Protein AF-A0A9D1RJM5-F1 (afdb_monomer_lite)

pLDDT: mean 88.13, std 9.38, range [61.22, 98.19]

Foldseek 3Di:
DVVVVVVVVVVVVVVVDDPPDADFPPDPRHPDDDLPHPLDPAFWDDKDKDWDAAPPDPPHTQDQADRCLRTTRHDPDLRSDGHRHDVMDMDTDDPDDFDDDPDDRDDDDDSDPDRPDDDDDWDWDDPPVPDTDTDDDDDDD

Sequence (141 aa):
MKKMFLLLSTLLLSVVSYAQFDSGVDTPGCQAVSMHDERIKTWALGVQVERGFVSGSNQVYASYGKPSNAQGMPDSTTTKAVSLGEGGTALITFDRPIVDGYGADFAVFENAFAPEFLELAFVEVSSDGVNFFRFPAISYI

Structure (mmCIF, N/CA/C/O backbone):
data_AF-A0A9D1RJM5-F1
#
_entry.id   AF-A0A9D1RJM5-F1
#
loop_
_atom_site.group_PDB
_atom_site.id
_atom_site.type_symbol
_atom_site.label_atom_id
_atom_site.label_alt_id
_atom_site.label_comp_id
_atom_site.label_asym_id
_atom_site.label_entity_id
_atom_site.label_seq_id
_atom_site.pdbx_PDB_ins_code
_atom_site.Cartn_x
_atom_site.Cartn_y
_atom_site.Cartn_z
_atom_site.occupancy
_atom_site.B_iso_or_equiv
_atom_site.auth_seq_id
_atom_site.auth_comp_id
_atom_site.auth_asym_id
_atom_site.auth_atom_id
_atom_site.pdbx_PDB_model_num
ATOM 1 N N . MET A 1 1 ? 46.918 -15.800 26.566 1.00 62.81 1 MET A N 1
ATOM 2 C CA . MET A 1 1 ? 45.594 -16.051 27.185 1.00 62.81 1 MET A CA 1
ATOM 3 C C . MET A 1 1 ? 44.601 -14.910 26.949 1.00 62.81 1 MET A C 1
ATOM 5 O O . MET A 1 1 ? 43.596 -15.165 26.307 1.00 62.81 1 MET A O 1
ATOM 9 N N . LYS A 1 2 ? 44.884 -13.652 27.336 1.00 61.59 2 LYS A N 1
ATOM 10 C CA . LYS A 1 2 ? 43.958 -12.509 27.123 1.00 61.59 2 LYS A CA 1
ATOM 11 C C . LYS A 1 2 ? 43.526 -12.292 25.657 1.00 61.59 2 LYS A C 1
ATOM 13 O O . LYS A 1 2 ? 42.345 -12.125 25.392 1.00 61.59 2 LYS A O 1
ATOM 18 N N . LYS A 1 3 ? 44.461 -12.387 24.700 1.00 64.75 3 LYS A N 1
ATOM 19 C CA . LYS A 1 3 ? 44.166 -12.273 23.254 1.00 64.75 3 LYS A CA 1
ATOM 20 C C . LYS A 1 3 ? 43.268 -13.400 22.718 1.00 64.75 3 LYS A C 1
ATOM 22 O O . LYS A 1 3 ? 42.471 -13.165 21.826 1.00 64.75 3 LYS A O 1
ATOM 27 N N . MET A 1 4 ? 43.378 -14.600 23.290 1.00 70.50 4 MET A N 1
ATOM 28 C CA . MET A 1 4 ? 42.580 -15.769 22.896 1.00 70.50 4 MET A CA 1
ATOM 29 C C . MET A 1 4 ? 41.143 -15.664 23.419 1.00 70.50 4 MET A C 1
ATOM 31 O O . MET A 1 4 ? 40.208 -16.020 22.716 1.00 70.50 4 MET A O 1
ATOM 35 N N . PHE A 1 5 ? 40.966 -15.094 24.615 1.00 75.44 5 PHE A N 1
ATOM 36 C CA . PHE A 1 5 ? 39.647 -14.804 25.180 1.00 75.44 5 PHE A CA 1
ATOM 37 C C . PHE A 1 5 ? 38.909 -13.715 24.383 1.00 75.44 5 PHE A C 1
ATOM 39 O O . PHE A 1 5 ? 37.719 -13.845 24.129 1.00 75.44 5 PHE A O 1
ATOM 46 N N . LEU A 1 6 ? 39.636 -12.687 23.924 1.00 74.50 6 LEU A N 1
ATOM 47 C CA . LEU A 1 6 ? 39.092 -11.611 23.085 1.00 74.50 6 LEU A CA 1
ATOM 48 C C . LEU A 1 6 ? 38.672 -12.104 21.685 1.00 74.50 6 LEU A C 1
ATOM 50 O O . LEU A 1 6 ? 37.664 -11.670 21.131 1.00 74.50 6 LEU A O 1
ATOM 54 N N . LEU A 1 7 ? 39.443 -13.031 21.107 1.00 78.06 7 LEU A N 1
ATOM 55 C CA . LEU A 1 7 ? 39.119 -13.644 19.816 1.00 78.06 7 LEU A CA 1
ATOM 56 C C . LEU A 1 7 ? 37.878 -14.547 19.923 1.00 78.06 7 LEU A C 1
ATOM 58 O O . LEU A 1 7 ? 37.015 -14.537 19.054 1.00 78.06 7 LEU A O 1
ATOM 62 N N . LEU A 1 8 ? 37.763 -15.298 21.021 1.00 78.25 8 LEU A N 1
ATOM 63 C CA . LEU A 1 8 ? 36.612 -16.163 21.262 1.00 78.25 8 LEU A CA 1
ATOM 64 C C . LEU A 1 8 ? 35.339 -15.354 21.557 1.00 78.25 8 LEU A C 1
ATOM 66 O O . LEU A 1 8 ? 34.269 -15.707 21.070 1.00 78.25 8 LEU A O 1
ATOM 70 N N . SER A 1 9 ? 35.442 -14.241 22.294 1.00 75.62 9 SER A N 1
ATOM 71 C CA . SER A 1 9 ? 34.290 -13.373 22.568 1.00 75.62 9 SER A CA 1
ATOM 72 C C . SER A 1 9 ? 33.768 -12.680 21.308 1.00 75.62 9 SER A C 1
ATOM 74 O O . SER A 1 9 ? 32.560 -12.577 21.130 1.00 75.62 9 SER A O 1
ATOM 76 N N . THR A 1 10 ? 34.659 -12.235 20.417 1.00 74.94 10 THR A N 1
ATOM 77 C CA . THR A 1 10 ? 34.271 -11.607 19.139 1.00 74.94 10 THR A CA 1
ATOM 78 C C . THR A 1 10 ? 33.625 -12.606 18.179 1.00 74.94 10 THR A C 1
ATOM 80 O O . THR A 1 10 ? 32.625 -12.273 17.547 1.00 74.94 10 THR A O 1
ATOM 83 N N . LEU A 1 11 ? 34.116 -13.850 18.137 1.00 77.50 11 LEU A N 1
ATOM 84 C CA . LEU A 1 11 ? 33.496 -14.916 17.350 1.00 77.50 11 LEU A CA 1
ATOM 85 C C . LEU A 1 11 ? 32.088 -15.252 17.865 1.00 77.50 11 LEU A C 1
ATOM 87 O O . LEU A 1 11 ? 31.158 -15.329 17.071 1.00 77.50 11 LEU A O 1
ATOM 91 N N . LEU A 1 12 ? 31.905 -15.373 19.184 1.00 79.00 12 LEU A N 1
ATOM 92 C CA . LEU A 1 12 ? 30.599 -15.660 19.790 1.00 79.00 12 LEU A CA 1
ATOM 93 C C . LEU A 1 12 ? 29.583 -14.525 19.580 1.00 79.00 12 LEU A C 1
ATOM 95 O O . LEU A 1 12 ? 28.419 -14.809 19.329 1.00 79.00 12 LEU A O 1
ATOM 99 N N . LEU A 1 13 ? 30.014 -13.258 19.612 1.00 69.00 13 LEU A N 1
ATOM 100 C CA . LEU A 1 13 ? 29.153 -12.096 19.335 1.00 69.00 13 LEU A CA 1
ATOM 101 C C . LEU A 1 13 ? 28.618 -12.078 17.893 1.00 69.00 13 LEU A C 1
ATOM 103 O O . LEU A 1 13 ? 27.467 -11.700 17.673 1.00 69.00 13 LEU A O 1
ATOM 107 N N . SER A 1 14 ? 29.409 -12.540 16.918 1.00 64.88 14 SER A N 1
ATOM 108 C CA . SER A 1 14 ? 28.959 -12.617 15.520 1.00 64.88 14 SER A CA 1
ATOM 109 C C . SER A 1 14 ? 27.812 -13.615 15.306 1.00 64.88 14 SER A C 1
ATOM 111 O O . SER A 1 14 ? 26.981 -13.404 14.430 1.00 64.88 14 SER A O 1
ATOM 113 N N . VAL A 1 15 ? 27.698 -14.649 16.152 1.00 66.00 15 VAL A N 1
ATOM 114 C CA . VAL A 1 15 ? 26.628 -15.664 16.064 1.00 66.00 15 VAL A CA 1
ATOM 115 C C . VAL A 1 15 ? 25.293 -15.158 16.635 1.00 66.00 15 VAL A C 1
ATOM 117 O O . VAL A 1 15 ? 24.251 -15.743 16.368 1.00 66.00 15 VAL A O 1
ATOM 120 N N . VAL A 1 16 ? 25.304 -14.068 17.411 1.00 67.81 16 VAL A N 1
ATOM 121 C CA . VAL A 1 16 ? 24.095 -13.469 18.022 1.00 67.81 16 VAL A CA 1
ATOM 122 C C . VAL A 1 16 ? 23.639 -12.212 17.265 1.00 67.81 16 VAL A C 1
ATOM 124 O O . VAL A 1 16 ? 22.702 -11.533 17.673 1.00 67.81 16 VAL A O 1
ATOM 127 N N . SER A 1 17 ? 24.300 -11.881 16.155 1.00 61.22 17 SER A N 1
ATOM 128 C CA . SER A 1 17 ? 23.945 -10.728 15.329 1.00 61.22 17 SER A CA 1
ATOM 129 C C . SER A 1 17 ? 22.799 -11.110 14.388 1.00 61.22 17 SER A C 1
ATOM 131 O O . SER A 1 17 ? 23.007 -11.863 13.441 1.00 61.22 17 SER A O 1
ATOM 133 N N . TYR A 1 18 ? 21.594 -10.598 14.643 1.00 64.75 18 TYR A N 1
ATOM 134 C CA . TYR A 1 18 ? 20.447 -10.742 13.744 1.00 64.75 18 TYR A CA 1
ATOM 135 C C . TYR A 1 18 ? 20.287 -9.462 12.923 1.00 64.75 18 TYR A C 1
ATOM 137 O O . TYR A 1 18 ? 20.164 -8.374 13.486 1.00 64.75 18 TYR A O 1
ATOM 145 N N . ALA A 1 19 ? 20.275 -9.585 11.595 1.00 66.06 19 ALA A N 1
ATOM 146 C CA . ALA A 1 19 ? 19.772 -8.515 10.743 1.00 66.06 19 ALA A CA 1
ATOM 147 C C . ALA A 1 19 ? 18.253 -8.436 10.955 1.00 66.06 19 ALA A C 1
ATOM 149 O O . ALA A 1 19 ? 17.519 -9.337 10.563 1.00 66.06 19 ALA A O 1
ATOM 150 N N . GLN A 1 20 ? 17.806 -7.402 11.668 1.00 74.62 20 GLN A N 1
ATOM 151 C CA . GLN A 1 20 ? 16.396 -7.198 12.032 1.00 74.62 20 GLN A CA 1
ATOM 152 C C . GLN A 1 20 ? 15.542 -6.651 10.877 1.00 74.62 20 GLN A C 1
ATOM 154 O O . GLN A 1 20 ? 14.319 -6.715 10.947 1.00 74.62 20 GLN A O 1
ATOM 159 N N . PHE A 1 21 ? 16.187 -6.133 9.830 1.00 83.62 21 PHE A N 1
ATOM 160 C CA . PHE A 1 21 ? 15.555 -5.625 8.617 1.00 83.62 21 PHE A CA 1
ATOM 161 C C . PHE A 1 21 ? 16.315 -6.130 7.396 1.00 83.62 21 PHE A C 1
ATOM 163 O O . PHE A 1 21 ? 17.526 -6.370 7.468 1.00 83.62 21 PHE A O 1
ATOM 170 N N . ASP A 1 22 ? 15.592 -6.275 6.292 1.00 84.12 22 ASP A N 1
ATOM 171 C CA . ASP A 1 22 ? 16.178 -6.653 5.016 1.00 84.12 22 ASP A CA 1
ATOM 172 C C . ASP A 1 22 ? 17.105 -5.555 4.495 1.00 84.12 22 ASP A C 1
ATOM 174 O O . ASP A 1 22 ? 16.991 -4.375 4.839 1.00 84.12 22 ASP A O 1
ATOM 178 N N . SER A 1 23 ? 18.052 -5.955 3.656 1.00 83.31 23 SER A N 1
ATOM 179 C CA . SER A 1 23 ? 18.945 -5.010 3.010 1.00 83.31 23 SER A CA 1
ATOM 180 C C . SER A 1 23 ? 18.235 -4.287 1.857 1.00 83.31 23 SER A C 1
ATOM 182 O O . SER A 1 23 ? 17.244 -4.774 1.303 1.00 83.31 23 SER A O 1
ATOM 184 N N . GLY A 1 24 ? 18.747 -3.110 1.486 1.00 83.31 24 GLY A N 1
ATOM 185 C CA . GLY A 1 24 ? 18.183 -2.308 0.398 1.00 83.31 24 GLY A CA 1
ATOM 186 C C . GLY A 1 24 ? 18.148 -3.054 -0.939 1.00 83.31 24 GLY A C 1
ATOM 187 O O . GLY A 1 24 ? 18.854 -4.049 -1.135 1.00 83.31 24 GLY A O 1
ATOM 188 N N . VAL A 1 25 ? 17.335 -2.558 -1.871 1.00 85.94 25 VAL A N 1
ATOM 189 C CA . VAL A 1 25 ? 17.243 -3.107 -3.233 1.00 85.94 25 VAL A CA 1
ATOM 190 C C . VAL A 1 25 ? 18.644 -3.261 -3.845 1.00 85.94 25 VAL A C 1
ATOM 192 O O . VAL A 1 25 ? 19.530 -2.443 -3.605 1.00 85.94 25 VAL A O 1
ATOM 195 N N . ASP A 1 26 ? 18.852 -4.351 -4.587 1.00 85.31 26 ASP A N 1
ATOM 196 C CA . ASP A 1 26 ? 20.118 -4.722 -5.241 1.00 85.31 26 ASP A CA 1
ATOM 197 C C . ASP A 1 26 ? 21.297 -5.056 -4.303 1.00 85.31 26 ASP A C 1
ATOM 199 O O . ASP A 1 26 ? 22.454 -5.094 -4.732 1.00 85.31 26 ASP A O 1
ATOM 203 N N . THR A 1 27 ? 21.032 -5.371 -3.031 1.00 87.69 27 THR A N 1
ATOM 204 C CA . THR A 1 27 ? 22.068 -5.809 -2.075 1.00 87.69 27 THR A CA 1
ATOM 205 C C . THR A 1 27 ? 21.826 -7.232 -1.537 1.00 87.69 27 THR A C 1
ATOM 207 O O . THR A 1 27 ? 20.685 -7.703 -1.518 1.00 87.69 27 THR A O 1
ATOM 210 N N . PRO A 1 28 ? 22.874 -7.967 -1.101 1.00 87.25 28 PRO A N 1
ATOM 211 C CA . PRO A 1 28 ? 22.710 -9.315 -0.552 1.00 87.25 28 PRO A CA 1
ATOM 212 C C . PRO A 1 28 ? 21.832 -9.338 0.705 1.00 87.25 28 PRO A C 1
ATOM 214 O O . PRO A 1 28 ? 22.150 -8.667 1.682 1.00 87.25 28 PRO A O 1
ATOM 217 N N . GLY A 1 29 ? 20.788 -10.172 0.699 1.00 83.94 29 GLY A N 1
ATOM 218 C CA . GLY A 1 29 ? 19.814 -10.262 1.796 1.00 83.94 29 GLY A CA 1
ATOM 219 C C . GLY A 1 29 ? 18.536 -9.445 1.580 1.00 83.94 29 GLY A C 1
ATOM 220 O O . GLY A 1 29 ? 17.691 -9.411 2.468 1.00 83.94 29 GLY A O 1
ATOM 221 N N . CYS A 1 30 ? 18.373 -8.814 0.414 1.00 87.88 30 CYS A N 1
ATOM 222 C CA . CYS A 1 30 ? 17.171 -8.064 0.076 1.00 87.88 30 CYS A CA 1
ATOM 223 C C . CYS A 1 30 ? 15.987 -9.010 -0.178 1.00 87.88 30 CYS A C 1
ATOM 225 O O . CYS A 1 30 ? 16.099 -9.943 -0.978 1.00 87.88 30 CYS A O 1
ATOM 227 N N . GLN A 1 31 ? 14.844 -8.742 0.459 1.00 88.44 31 GLN A N 1
ATOM 228 C CA . GLN A 1 31 ? 13.579 -9.448 0.206 1.00 88.44 31 GLN A CA 1
ATOM 229 C C . GLN A 1 31 ? 12.553 -8.594 -0.555 1.00 88.44 31 GLN A C 1
ATOM 231 O O . GLN A 1 31 ? 11.383 -8.969 -0.640 1.00 88.44 31 GLN A O 1
ATOM 236 N N . ALA A 1 32 ? 12.966 -7.454 -1.121 1.00 88.81 32 ALA A N 1
ATOM 237 C CA . ALA A 1 32 ? 12.075 -6.606 -1.903 1.00 88.81 32 ALA A CA 1
ATOM 238 C C . ALA A 1 32 ? 11.440 -7.397 -3.059 1.00 88.81 32 ALA A C 1
ATOM 240 O O . ALA A 1 32 ? 12.104 -8.151 -3.776 1.00 88.81 32 ALA A O 1
ATOM 241 N N . VAL A 1 33 ? 10.134 -7.214 -3.242 1.00 90.25 33 VAL A N 1
ATOM 242 C CA . VAL A 1 33 ? 9.366 -7.867 -4.302 1.00 90.25 33 VAL A CA 1
ATOM 243 C C . VAL A 1 33 ? 9.254 -6.900 -5.473 1.00 90.25 33 VAL A C 1
ATOM 245 O O . VAL A 1 33 ? 8.756 -5.788 -5.320 1.00 90.25 33 VAL A O 1
ATOM 248 N N . SER A 1 34 ? 9.711 -7.311 -6.656 1.00 91.06 34 SER A N 1
ATOM 249 C CA . SER A 1 34 ? 9.530 -6.514 -7.873 1.00 91.06 34 SER A CA 1
ATOM 250 C C . SER A 1 34 ? 8.050 -6.440 -8.251 1.00 91.06 34 SER A C 1
ATOM 252 O O . SER A 1 34 ? 7.336 -7.435 -8.161 1.00 91.06 34 SER A O 1
ATOM 254 N N . MET A 1 35 ? 7.585 -5.308 -8.787 1.00 90.75 35 MET A N 1
ATOM 255 C CA . MET A 1 35 ? 6.233 -5.226 -9.365 1.00 90.75 35 MET A CA 1
ATOM 256 C C . MET A 1 35 ? 6.026 -6.172 -10.565 1.00 90.75 35 MET A C 1
ATOM 258 O O . MET A 1 35 ? 4.893 -6.429 -10.957 1.00 90.75 35 MET A O 1
ATOM 262 N N . HIS A 1 36 ? 7.111 -6.690 -11.153 1.00 92.25 36 HIS A N 1
ATOM 263 C CA . HIS A 1 36 ? 7.088 -7.702 -12.214 1.00 92.25 36 HIS A CA 1
ATOM 264 C C . HIS A 1 36 ? 7.295 -9.135 -11.697 1.00 92.25 36 HIS A C 1
ATOM 266 O O . HIS A 1 36 ? 7.451 -10.052 -12.502 1.00 92.25 36 HIS A O 1
ATOM 272 N N . ASP A 1 37 ? 7.341 -9.339 -10.380 1.00 93.25 37 ASP A N 1
ATOM 273 C CA . ASP A 1 37 ? 7.557 -10.656 -9.793 1.00 93.25 37 ASP A CA 1
ATOM 274 C C . ASP A 1 37 ? 6.400 -11.605 -10.137 1.00 93.25 37 ASP A C 1
ATOM 276 O O . ASP A 1 37 ? 5.225 -11.295 -9.933 1.00 93.25 37 ASP A O 1
ATOM 280 N N . GLU A 1 38 ? 6.730 -12.791 -10.648 1.00 94.44 38 GLU A N 1
ATOM 281 C CA . GLU A 1 38 ? 5.746 -13.782 -11.088 1.00 94.44 38 GLU A CA 1
ATOM 282 C C . GLU A 1 38 ? 4.865 -14.324 -9.955 1.00 94.44 38 GLU A C 1
ATOM 284 O O . GLU A 1 38 ? 3.814 -14.921 -10.218 1.00 94.44 38 GLU A O 1
ATOM 289 N N . ARG A 1 39 ? 5.270 -14.140 -8.692 1.00 92.06 39 ARG A N 1
ATOM 290 C CA . ARG A 1 39 ? 4.460 -14.484 -7.519 1.00 92.06 39 ARG A CA 1
ATOM 291 C C . ARG A 1 39 ? 3.207 -13.618 -7.430 1.00 92.06 39 ARG A C 1
ATOM 293 O O . ARG A 1 39 ? 2.196 -14.098 -6.923 1.00 92.06 39 ARG A O 1
ATOM 300 N N . ILE A 1 40 ? 3.225 -12.400 -7.973 1.00 93.12 40 ILE A N 1
ATOM 301 C CA . ILE A 1 40 ? 2.062 -11.510 -7.990 1.00 93.12 40 ILE A CA 1
ATOM 302 C C . ILE A 1 40 ? 1.034 -12.046 -8.994 1.00 93.12 40 ILE A C 1
ATOM 304 O O . ILE A 1 40 ? 1.243 -12.028 -10.206 1.00 93.12 40 ILE A O 1
ATOM 308 N N . LYS A 1 41 ? -0.097 -12.554 -8.487 1.00 92.31 41 LYS A N 1
ATOM 309 C CA . LYS A 1 41 ? -1.152 -13.173 -9.317 1.00 92.31 41 LYS A CA 1
ATOM 310 C C . LYS A 1 41 ? -2.305 -12.238 -9.665 1.00 92.31 41 LYS A C 1
ATOM 312 O O . LYS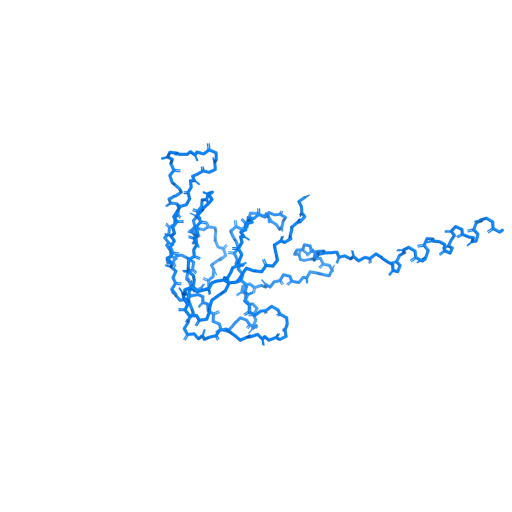 A 1 41 ? -3.013 -12.481 -10.640 1.00 92.31 41 LYS A O 1
ATOM 317 N N . THR A 1 42 ? -2.534 -11.213 -8.854 1.00 93.88 42 THR A N 1
ATOM 318 C CA . THR A 1 42 ? -3.599 -10.225 -9.038 1.00 93.88 42 THR A CA 1
ATOM 319 C C . THR A 1 42 ? -3.193 -8.912 -8.377 1.00 93.88 42 THR A C 1
ATOM 321 O O . THR A 1 42 ? -2.234 -8.871 -7.608 1.00 93.88 42 THR A O 1
ATOM 324 N N . TRP A 1 43 ? -3.928 -7.849 -8.679 1.00 94.75 43 TRP A N 1
ATOM 325 C CA . TRP A 1 43 ? -3.721 -6.510 -8.139 1.00 94.75 43 TRP A CA 1
ATOM 326 C C . TRP A 1 43 ? -4.992 -6.017 -7.451 1.00 94.75 43 TRP A C 1
ATOM 328 O O . TRP A 1 43 ? -6.072 -6.572 -7.662 1.00 94.75 43 TRP A O 1
ATOM 338 N N . ALA A 1 44 ? -4.870 -4.958 -6.648 1.00 94.75 44 ALA A N 1
ATOM 339 C CA . ALA A 1 44 ? -6.015 -4.312 -6.018 1.00 94.75 44 ALA A CA 1
ATOM 340 C C . ALA A 1 44 ? -7.096 -3.969 -7.056 1.00 94.75 44 ALA A C 1
ATOM 342 O O . ALA A 1 44 ? -6.807 -3.376 -8.104 1.00 94.75 44 ALA A O 1
ATOM 343 N N . LEU A 1 45 ? -8.341 -4.338 -6.743 1.00 94.50 45 LEU A N 1
ATOM 344 C CA . LEU A 1 45 ? -9.496 -4.100 -7.601 1.00 94.50 45 LEU A CA 1
ATOM 345 C C . LEU A 1 45 ? -10.259 -2.858 -7.150 1.00 94.50 45 LEU A C 1
ATOM 347 O O . LEU A 1 45 ? -10.443 -1.935 -7.935 1.00 94.50 45 LEU A O 1
ATOM 351 N N . GLY A 1 46 ? -10.730 -2.821 -5.905 1.00 95.56 46 GLY A N 1
ATOM 352 C CA . GLY A 1 46 ? -11.464 -1.678 -5.365 1.00 95.56 46 GLY A CA 1
ATOM 353 C C . GLY A 1 46 ? -10.587 -0.878 -4.415 1.00 95.56 46 GLY A C 1
ATOM 354 O O . GLY A 1 46 ? -9.951 -1.455 -3.537 1.00 95.56 46 GLY A O 1
ATOM 355 N N . VAL A 1 47 ? -10.575 0.443 -4.587 1.00 97.12 47 VAL A N 1
ATOM 356 C CA . VAL A 1 47 ? -9.822 1.373 -3.741 1.00 97.12 47 VAL A CA 1
ATOM 357 C C . VAL A 1 47 ? -10.750 2.506 -3.332 1.00 97.12 47 VAL A C 1
ATOM 359 O O . VAL A 1 47 ? -11.299 3.204 -4.188 1.00 97.12 47 VAL A O 1
ATOM 362 N N . GLN A 1 48 ? -10.908 2.700 -2.029 1.00 97.81 48 GLN A N 1
ATOM 363 C CA . GLN A 1 48 ? -11.547 3.880 -1.450 1.00 97.81 48 GLN A CA 1
ATOM 364 C C . GLN A 1 48 ? -10.510 4.610 -0.608 1.00 97.81 48 GLN A C 1
ATOM 366 O O . GLN A 1 48 ? -9.707 3.965 0.055 1.00 97.81 48 GLN A O 1
ATOM 371 N N . VAL A 1 49 ? -10.502 5.939 -0.661 1.00 98.19 49 VAL A N 1
ATOM 372 C CA . VAL A 1 49 ? -9.515 6.761 0.048 1.00 98.19 49 VAL A CA 1
ATOM 373 C C . VAL A 1 49 ? -10.246 7.789 0.886 1.00 98.19 49 VAL A C 1
ATOM 375 O O . VAL A 1 49 ? -11.041 8.563 0.350 1.00 98.19 49 VAL A O 1
ATOM 378 N N . GLU A 1 50 ? -9.908 7.841 2.168 1.00 97.94 50 GLU A N 1
ATOM 379 C CA . GLU A 1 50 ? -10.209 8.974 3.032 1.00 97.94 50 GLU A CA 1
ATOM 380 C C . GLU A 1 50 ? -8.929 9.793 3.176 1.00 97.94 50 GLU A C 1
ATOM 382 O O . GLU A 1 50 ? -7.909 9.322 3.679 1.00 97.94 50 GLU A O 1
ATOM 387 N N . ARG A 1 51 ? -8.947 11.017 2.646 1.00 97.81 51 ARG A N 1
ATOM 388 C CA . ARG A 1 51 ? -7.758 11.872 2.625 1.00 97.81 51 ARG A CA 1
ATOM 389 C C . ARG A 1 51 ? -7.447 12.378 4.027 1.00 97.81 51 ARG A C 1
ATOM 391 O O . ARG A 1 51 ? -8.319 12.911 4.706 1.00 97.81 51 ARG A O 1
ATOM 398 N N . GLY A 1 52 ? -6.177 12.302 4.382 1.00 97.69 52 GLY A N 1
ATOM 399 C CA . GLY A 1 52 ? -5.567 13.055 5.460 1.00 97.69 52 GLY A CA 1
ATOM 400 C C . GLY A 1 52 ? -5.124 14.443 5.007 1.00 97.69 52 GLY A C 1
ATOM 401 O O . GLY A 1 52 ? -5.353 14.870 3.866 1.00 97.69 52 GLY A O 1
ATOM 402 N N . PHE A 1 53 ? -4.463 15.161 5.906 1.00 97.81 53 PHE A N 1
ATOM 403 C CA . PHE A 1 53 ? -3.963 16.501 5.622 1.00 97.81 53 PHE A CA 1
ATOM 404 C C . PHE A 1 53 ? -2.661 16.473 4.819 1.00 97.81 53 PHE A C 1
ATOM 406 O O . PHE A 1 53 ? -1.940 15.482 4.769 1.00 97.81 53 PHE A O 1
ATOM 413 N N . VAL A 1 54 ? -2.330 17.580 4.165 1.00 96.00 54 VAL A N 1
ATOM 41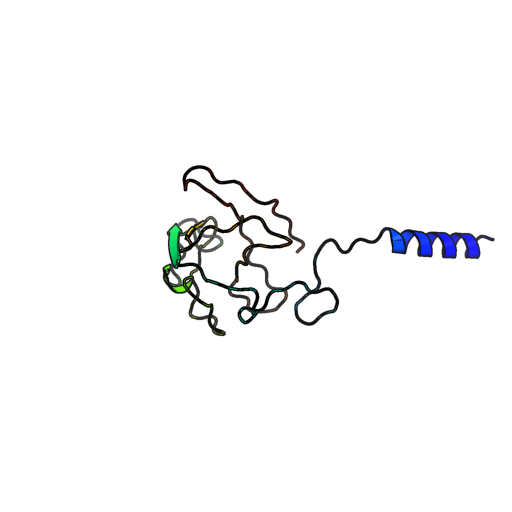4 C CA . VAL A 1 54 ? -0.955 17.812 3.717 1.00 96.00 54 VAL A CA 1
ATOM 415 C C . VAL A 1 54 ? -0.061 17.869 4.956 1.00 96.00 54 VAL A C 1
ATOM 417 O O . VAL A 1 54 ? -0.449 18.486 5.945 1.00 96.00 54 VAL A O 1
ATOM 420 N N . SER A 1 55 ? 1.124 17.255 4.890 1.00 88.19 55 SER A N 1
ATOM 421 C CA . SER A 1 55 ? 2.084 17.208 6.003 1.00 88.19 55 SER A CA 1
ATOM 422 C C . SER A 1 55 ? 2.251 18.576 6.671 1.00 88.19 55 SER A C 1
ATOM 424 O O . SER A 1 55 ? 2.580 19.562 6.006 1.00 88.19 55 SER A O 1
ATOM 426 N N . GLY A 1 56 ? 2.038 18.635 7.987 1.00 88.94 56 GLY A N 1
ATOM 427 C CA . GLY A 1 56 ? 2.158 19.873 8.770 1.00 88.94 56 GLY A CA 1
ATOM 428 C C . GLY A 1 56 ? 1.022 20.890 8.583 1.00 88.94 56 GLY A C 1
ATOM 429 O O . GLY A 1 56 ? 1.101 22.001 9.109 1.00 88.94 56 GLY A O 1
ATOM 430 N N . SER A 1 57 ? -0.040 20.536 7.857 1.00 91.38 57 SER A N 1
ATOM 431 C CA . SER A 1 57 ? -1.286 21.298 7.772 1.00 91.38 57 SER A CA 1
ATOM 432 C C . SER A 1 57 ? -2.388 20.617 8.579 1.00 91.38 57 SER A C 1
ATOM 434 O O . SER A 1 57 ? -2.440 19.400 8.686 1.00 91.38 57 SER A O 1
ATOM 436 N N . ASN A 1 58 ? -3.326 21.406 9.095 1.00 92.31 58 ASN A N 1
ATOM 437 C CA . ASN A 1 58 ? -4.596 20.934 9.656 1.00 92.31 58 ASN A CA 1
ATOM 438 C C . ASN A 1 58 ? -5.811 21.561 8.945 1.00 92.31 58 ASN A C 1
ATOM 440 O O . ASN A 1 58 ? -6.929 21.529 9.455 1.00 92.31 58 ASN A O 1
ATOM 444 N N . GLN A 1 59 ? -5.578 22.187 7.787 1.00 94.25 59 GLN A N 1
ATOM 445 C CA . GLN A 1 59 ? -6.590 22.926 7.024 1.00 94.25 59 GLN A CA 1
ATOM 446 C C . GLN A 1 59 ? -6.702 22.451 5.578 1.00 94.25 59 GLN A C 1
ATOM 448 O O . GLN A 1 59 ? -7.751 22.619 4.959 1.00 94.25 59 GLN A O 1
ATOM 453 N N . VAL A 1 60 ? -5.632 21.873 5.028 1.00 96.88 60 VAL A N 1
ATOM 454 C CA . VAL A 1 60 ? -5.565 21.474 3.622 1.00 96.88 60 VAL A CA 1
ATOM 455 C C . VAL A 1 60 ? -5.440 19.963 3.535 1.00 96.88 60 VAL A C 1
ATOM 457 O O . VAL A 1 60 ? -4.458 19.397 4.005 1.00 96.88 60 VAL A O 1
ATOM 460 N N . TYR A 1 61 ? -6.423 19.318 2.913 1.00 97.56 61 TYR A N 1
ATOM 461 C CA . TYR A 1 61 ? -6.375 17.889 2.615 1.00 97.56 61 TYR A CA 1
ATOM 462 C C . TYR A 1 61 ? -5.435 17.591 1.447 1.00 97.56 61 TYR A C 1
ATOM 464 O O . TYR A 1 61 ? -5.338 18.368 0.490 1.00 97.56 61 TYR A O 1
ATOM 472 N N . ALA A 1 62 ? -4.779 16.433 1.498 1.00 97.00 62 ALA A N 1
ATOM 473 C CA . ALA A 1 62 ? -4.075 15.896 0.346 1.00 97.00 62 ALA A CA 1
ATOM 474 C C . ALA A 1 62 ? -5.057 15.695 -0.821 1.00 97.00 62 ALA A C 1
ATOM 476 O 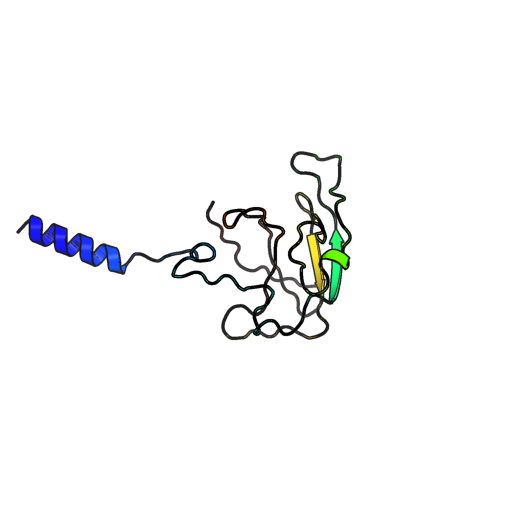O . ALA A 1 62 ? -6.206 15.289 -0.643 1.00 97.00 62 ALA A O 1
ATOM 477 N N . SER A 1 63 ? -4.609 15.998 -2.038 1.00 96.38 63 SER A N 1
ATOM 478 C CA . SER A 1 63 ? -5.479 15.991 -3.224 1.00 96.38 63 SER A CA 1
ATOM 479 C C . SER A 1 63 ? -4.870 15.300 -4.442 1.00 96.38 63 SER A C 1
ATOM 481 O O . SER A 1 63 ? -5.545 15.159 -5.460 1.00 96.38 63 SER A O 1
ATOM 483 N N . TYR A 1 64 ? -3.625 14.821 -4.350 1.00 95.50 64 TYR A N 1
ATOM 484 C CA . TYR A 1 64 ? -2.944 14.225 -5.494 1.00 95.50 64 TYR A CA 1
ATOM 485 C C . TYR A 1 64 ? -3.527 12.859 -5.878 1.00 95.50 64 TYR A C 1
ATOM 487 O O . TYR A 1 64 ? -3.722 11.968 -5.039 1.00 95.50 64 TYR A O 1
ATOM 495 N N . GLY A 1 65 ? -3.752 12.685 -7.179 1.00 95.00 65 GLY A N 1
ATOM 496 C CA . GLY A 1 65 ? -4.198 11.431 -7.773 1.00 95.00 65 GLY A CA 1
ATOM 497 C C . GLY A 1 65 ? -5.659 11.083 -7.503 1.00 95.00 65 GLY A C 1
ATOM 498 O O . GLY A 1 65 ? -6.401 11.818 -6.852 1.00 95.00 65 GLY A O 1
ATOM 499 N N . LYS A 1 66 ? -6.079 9.927 -8.012 1.00 95.44 66 LYS A N 1
ATOM 500 C CA . LYS A 1 66 ? -7.419 9.358 -7.806 1.00 95.44 66 LYS A CA 1
ATOM 501 C C . LYS A 1 66 ? -7.291 7.977 -7.162 1.00 95.44 66 LYS A C 1
ATOM 503 O O . LYS A 1 66 ? -6.291 7.320 -7.430 1.00 95.44 66 LYS A O 1
ATOM 508 N N . PRO A 1 67 ? -8.287 7.485 -6.401 1.00 96.00 67 PRO A N 1
ATOM 509 C CA . PRO A 1 67 ? -8.260 6.122 -5.856 1.00 96.00 67 PRO A CA 1
ATOM 510 C C . PRO A 1 67 ? -7.947 5.048 -6.910 1.00 96.00 67 PRO A C 1
ATOM 512 O O . PRO A 1 67 ? -7.154 4.147 -6.664 1.00 96.00 67 PRO A O 1
ATOM 515 N N . SER A 1 68 ? -8.464 5.211 -8.133 1.00 94.81 68 SER A N 1
ATOM 516 C CA . SER A 1 68 ? -8.192 4.315 -9.266 1.00 94.81 68 SER A CA 1
ATOM 517 C C . SER A 1 68 ? -6.722 4.250 -9.700 1.00 94.81 68 SER A C 1
ATOM 519 O O . SER A 1 68 ? -6.346 3.350 -10.441 1.00 94.81 68 SER A O 1
ATOM 521 N N . ASN A 1 69 ? -5.874 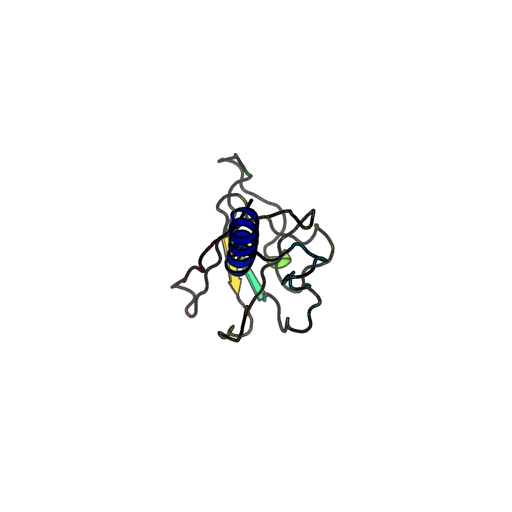5.190 -9.277 1.00 93.94 69 ASN A N 1
ATOM 522 C CA . ASN A 1 69 ? -4.443 5.138 -9.572 1.00 93.94 69 ASN A CA 1
ATOM 523 C C . ASN A 1 69 ? -3.747 4.008 -8.802 1.00 93.94 69 ASN A C 1
ATOM 525 O O . ASN A 1 69 ? -2.802 3.436 -9.328 1.00 93.94 69 ASN A O 1
ATOM 529 N N . ALA A 1 70 ? -4.256 3.635 -7.622 1.00 92.94 70 ALA A N 1
ATOM 530 C CA . ALA A 1 70 ? -3.779 2.483 -6.852 1.00 92.94 70 ALA A CA 1
ATOM 531 C C . ALA A 1 70 ? -4.439 1.153 -7.275 1.00 92.94 70 ALA A C 1
ATOM 533 O O . ALA A 1 70 ? -4.352 0.163 -6.555 1.00 92.94 70 ALA A O 1
ATOM 534 N N . GLN A 1 71 ? -5.126 1.124 -8.425 1.00 93.75 71 GLN A N 1
ATOM 535 C CA . GLN A 1 71 ? -5.668 -0.101 -9.013 1.00 93.75 71 GLN A CA 1
ATOM 536 C C . GLN A 1 71 ? -4.748 -0.653 -10.101 1.00 93.75 71 GLN A C 1
ATOM 538 O O . GLN A 1 71 ? -4.141 0.086 -10.895 1.00 93.75 71 GLN A O 1
ATOM 543 N N . GLY A 1 72 ? -4.751 -1.980 -10.204 1.00 90.81 72 GLY A N 1
ATOM 544 C CA . GLY A 1 72 ? -3.936 -2.693 -11.175 1.00 90.81 72 GLY A CA 1
ATOM 545 C C . GLY A 1 72 ? -2.444 -2.600 -10.867 1.00 90.81 72 GLY A C 1
ATOM 546 O O . GLY A 1 72 ? -2.027 -2.165 -9.796 1.00 90.81 72 GLY A O 1
ATOM 547 N N . MET A 1 73 ? -1.643 -3.017 -11.840 1.00 90.44 73 MET A N 1
ATOM 548 C CA . MET A 1 73 ? -0.195 -2.936 -11.738 1.00 90.44 73 MET A CA 1
ATOM 549 C C . MET A 1 73 ? 0.261 -1.462 -11.640 1.00 90.44 73 MET A C 1
ATOM 551 O O . MET A 1 73 ? -0.218 -0.633 -12.436 1.00 90.44 73 MET A O 1
ATOM 555 N N . PRO A 1 74 ? 1.153 -1.119 -10.688 1.00 86.94 74 PRO A N 1
ATOM 556 C CA . PRO A 1 74 ? 1.868 0.152 -10.684 1.00 86.94 74 PRO A CA 1
ATOM 557 C C . PRO A 1 74 ? 2.617 0.337 -12.003 1.00 86.94 74 PRO A C 1
ATOM 559 O O . PRO A 1 74 ? 3.084 -0.633 -12.599 1.00 86.94 74 PRO A O 1
ATOM 562 N N . ASP A 1 75 ? 2.717 1.570 -12.486 1.00 82.50 75 ASP A N 1
ATOM 563 C CA . ASP A 1 75 ? 3.636 1.852 -13.584 1.00 82.50 75 ASP A CA 1
ATOM 564 C C . ASP A 1 75 ? 5.016 2.231 -13.034 1.00 82.50 75 ASP A C 1
ATOM 566 O O . ASP A 1 75 ? 5.203 2.437 -11.838 1.00 82.50 75 ASP A O 1
ATOM 570 N N . SER A 1 76 ? 6.013 2.301 -13.913 1.00 75.25 76 SER A N 1
ATOM 571 C CA . SER A 1 76 ? 7.352 2.765 -13.544 1.00 75.25 76 SER A CA 1
ATOM 572 C C . SER A 1 76 ? 7.441 4.296 -13.471 1.00 75.25 76 SER A C 1
ATOM 574 O O . SER A 1 76 ? 8.532 4.851 -13.605 1.00 75.25 76 SER A O 1
ATOM 576 N N . THR A 1 77 ? 6.310 5.002 -13.377 1.00 75.50 77 THR A N 1
ATOM 577 C CA . THR A 1 77 ? 6.254 6.462 -13.311 1.00 75.50 77 THR A CA 1
ATOM 578 C C . THR A 1 77 ? 5.763 6.894 -11.940 1.00 75.50 77 THR A C 1
ATOM 580 O O . THR A 1 77 ? 4.926 6.258 -11.312 1.00 75.50 77 THR A O 1
ATOM 583 N N . THR A 1 78 ? 6.206 8.059 -11.491 1.00 72.31 78 THR A N 1
ATOM 584 C CA . THR A 1 78 ? 5.721 8.627 -10.227 1.00 72.31 78 THR A CA 1
ATOM 585 C C . THR A 1 78 ? 4.348 9.297 -10.360 1.00 72.31 78 THR A C 1
ATOM 587 O O . THR A 1 78 ? 3.872 9.956 -9.437 1.00 72.31 78 THR A O 1
ATOM 590 N N . THR A 1 79 ? 3.705 9.178 -11.531 1.00 81.12 79 THR A N 1
ATOM 591 C CA . THR A 1 79 ? 2.516 9.968 -11.888 1.00 81.12 79 THR A CA 1
ATOM 592 C C . THR A 1 79 ? 1.199 9.243 -11.634 1.00 81.12 79 THR A C 1
ATOM 594 O O . THR A 1 79 ? 0.167 9.885 -11.414 1.00 81.12 79 THR A O 1
ATOM 597 N N . LYS A 1 80 ? 1.215 7.906 -11.592 1.00 86.75 80 LYS A N 1
ATOM 598 C CA . LYS A 1 80 ? 0.047 7.081 -11.268 1.00 86.75 80 LYS A CA 1
ATOM 599 C C . LYS A 1 80 ? 0.051 6.696 -9.786 1.00 86.75 80 LYS A C 1
ATOM 601 O O . LYS A 1 80 ? -0.018 5.531 -9.421 1.00 86.75 80 LYS A O 1
ATOM 606 N N . ALA A 1 81 ? 0.078 7.711 -8.927 1.00 89.88 81 ALA A N 1
ATOM 607 C CA . ALA A 1 81 ? -0.013 7.561 -7.476 1.00 89.88 81 ALA A CA 1
ATOM 608 C C . ALA A 1 81 ? -1.280 8.229 -6.921 1.00 89.88 81 ALA A C 1
ATOM 610 O O . ALA A 1 81 ? -1.964 8.992 -7.612 1.00 89.88 81 ALA A O 1
ATOM 611 N N . VAL A 1 82 ? -1.600 7.938 -5.661 1.00 93.56 82 VAL A N 1
ATOM 612 C CA . VAL A 1 82 ? -2.683 8.561 -4.896 1.00 93.56 82 VAL A CA 1
ATOM 613 C C . VAL A 1 82 ? -2.154 8.897 -3.502 1.00 93.56 82 VAL A C 1
ATOM 615 O O . VAL A 1 82 ? -1.728 8.013 -2.776 1.00 93.56 82 VAL A O 1
ATOM 618 N N . SER A 1 83 ? -2.140 10.180 -3.131 1.00 94.56 83 SER A N 1
ATOM 619 C CA . SER A 1 83 ? -1.525 10.614 -1.862 1.00 94.56 83 SER A CA 1
ATOM 620 C C . SER A 1 83 ? -2.510 10.538 -0.698 1.00 94.56 83 SER A C 1
ATOM 622 O O . SER A 1 83 ? -3.452 11.328 -0.645 1.00 94.56 83 SER A O 1
ATOM 624 N N . LEU A 1 84 ? -2.325 9.617 0.246 1.00 95.69 84 LEU A N 1
ATOM 625 C CA . LEU A 1 84 ? -3.244 9.507 1.386 1.00 95.69 84 LEU A CA 1
ATOM 626 C C . LEU A 1 84 ? -3.238 10.779 2.240 1.00 95.69 84 LEU A C 1
ATOM 628 O O . LEU A 1 84 ? -4.299 11.219 2.670 1.00 95.69 84 LEU A O 1
ATOM 632 N N . GLY A 1 85 ? -2.077 11.417 2.386 1.00 95.38 85 GLY A N 1
ATOM 633 C CA . GLY A 1 85 ? -1.882 12.527 3.313 1.00 95.38 85 GLY A CA 1
ATOM 634 C C . GLY A 1 85 ? -1.669 12.041 4.747 1.00 95.38 85 GLY A C 1
ATOM 635 O O . GLY A 1 85 ? -1.851 10.868 5.066 1.00 95.38 85 GLY A O 1
ATOM 636 N N . GLU A 1 86 ? -1.287 12.961 5.622 1.00 94.88 86 GLU A N 1
ATOM 637 C CA . GLU A 1 86 ? -1.063 12.711 7.040 1.00 94.88 86 GLU A CA 1
ATOM 638 C C . GLU A 1 86 ? -2.375 12.299 7.720 1.00 94.88 86 GLU A C 1
ATOM 640 O O . GLU A 1 86 ? -3.351 13.054 7.733 1.00 94.88 86 GLU A O 1
ATOM 645 N N . GLY A 1 87 ? -2.404 11.074 8.252 1.00 94.50 87 GLY A N 1
ATOM 646 C CA . GLY A 1 87 ? -3.598 10.476 8.855 1.00 94.50 87 GLY A CA 1
ATOM 647 C C . GLY A 1 87 ? -4.645 9.977 7.852 1.00 94.50 87 GLY A C 1
ATOM 648 O O . GLY A 1 87 ? -5.742 9.616 8.269 1.00 94.50 87 GLY A O 1
ATOM 649 N N . GLY A 1 88 ? -4.333 9.962 6.552 1.00 96.94 88 GLY A N 1
ATOM 650 C CA . GLY A 1 88 ? -5.218 9.401 5.535 1.00 96.94 88 GLY A CA 1
ATOM 651 C C . GLY A 1 88 ? -5.247 7.876 5.555 1.00 96.94 88 GLY A C 1
ATOM 652 O O . GLY A 1 88 ? -4.317 7.225 6.031 1.00 96.94 88 GLY A O 1
ATOM 653 N N . THR A 1 89 ? -6.309 7.300 5.003 1.00 97.56 89 THR A N 1
ATOM 654 C CA . THR A 1 89 ? -6.511 5.849 4.940 1.00 97.56 89 THR A CA 1
ATOM 655 C C . THR A 1 89 ? -6.951 5.419 3.545 1.00 97.56 89 THR A C 1
ATOM 657 O O . THR A 1 89 ? -7.514 6.198 2.768 1.00 97.56 89 THR A O 1
ATOM 660 N N . ALA A 1 90 ? -6.686 4.155 3.215 1.00 97.38 90 ALA A N 1
ATOM 661 C CA . ALA A 1 90 ? -7.226 3.520 2.025 1.00 97.38 90 ALA A CA 1
ATOM 662 C C . ALA A 1 90 ? -7.825 2.155 2.366 1.00 97.38 90 ALA A C 1
ATOM 664 O O . ALA A 1 90 ? -7.160 1.311 2.963 1.00 97.38 90 ALA A O 1
ATOM 665 N N . LEU A 1 91 ? -9.067 1.929 1.939 1.00 97.44 91 LEU A N 1
ATOM 666 C CA . LEU A 1 91 ? -9.701 0.616 1.959 1.00 97.44 91 LEU A CA 1
ATOM 667 C C . LEU A 1 91 ? -9.464 -0.067 0.611 1.00 97.44 91 LEU A C 1
ATOM 669 O O . LEU A 1 91 ? -9.937 0.406 -0.429 1.00 97.44 91 LEU A O 1
ATOM 673 N N . ILE A 1 92 ? -8.740 -1.183 0.650 1.00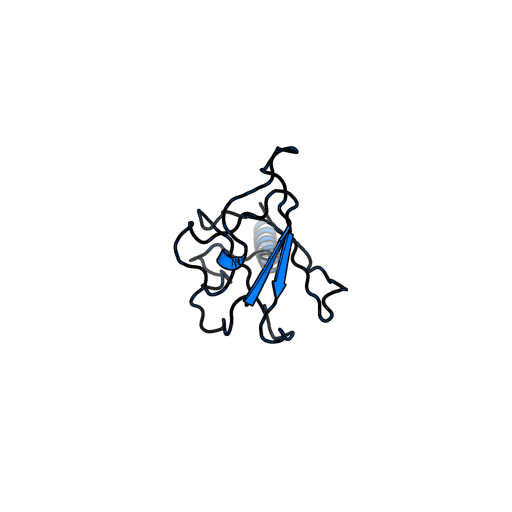 96.44 92 ILE A N 1
ATOM 674 C CA . ILE A 1 92 ? -8.353 -1.972 -0.520 1.00 96.44 92 ILE A CA 1
ATOM 675 C C . ILE A 1 92 ? -9.158 -3.270 -0.550 1.00 96.44 92 ILE A C 1
ATOM 677 O O . ILE A 1 92 ? -9.287 -3.958 0.458 1.00 96.44 92 ILE A O 1
ATOM 681 N N . THR A 1 93 ? -9.691 -3.619 -1.718 1.00 95.75 93 THR A N 1
ATOM 682 C CA . THR A 1 93 ? -10.435 -4.865 -1.941 1.00 95.75 93 THR A CA 1
ATOM 683 C C . THR A 1 93 ? -9.913 -5.590 -3.173 1.00 95.75 93 THR A C 1
ATOM 685 O O . THR A 1 93 ? -9.486 -4.970 -4.153 1.00 95.75 93 THR A O 1
ATOM 688 N N . PHE A 1 94 ? -9.968 -6.916 -3.121 1.00 94.38 94 PHE A N 1
ATOM 689 C CA . PHE A 1 94 ? -9.491 -7.813 -4.167 1.00 94.38 94 PHE A CA 1
ATOM 690 C C . PHE A 1 94 ? -10.659 -8.622 -4.732 1.00 94.38 94 PHE A C 1
ATOM 692 O O . PHE A 1 94 ? -11.673 -8.825 -4.066 1.00 94.38 94 PHE A O 1
ATOM 699 N N . ASP A 1 95 ? -10.515 -9.088 -5.970 1.00 92.75 95 ASP A N 1
ATOM 700 C CA . ASP A 1 95 ? -11.503 -9.944 -6.637 1.00 92.75 95 ASP A CA 1
ATOM 701 C C . ASP A 1 95 ? -11.536 -11.372 -6.069 1.00 92.75 95 ASP A C 1
ATOM 703 O O . ASP A 1 95 ? -12.477 -12.130 -6.316 1.00 92.75 95 ASP A O 1
ATOM 707 N N . ARG A 1 96 ? -10.501 -11.741 -5.309 1.00 90.88 96 ARG A N 1
ATOM 708 C CA . ARG A 1 96 ? -10.334 -13.042 -4.668 1.00 90.88 96 ARG A CA 1
ATOM 709 C C . ARG A 1 96 ? -9.886 -12.868 -3.217 1.00 90.88 96 ARG A C 1
ATOM 711 O O . ARG A 1 96 ? -9.150 -11.924 -2.927 1.00 90.88 96 ARG A O 1
ATOM 718 N N . PRO A 1 97 ? -10.276 -13.785 -2.317 1.00 90.69 97 PRO A N 1
ATOM 719 C CA . PRO A 1 97 ? -9.722 -13.827 -0.971 1.00 90.69 97 PRO A CA 1
ATOM 720 C C . PRO A 1 97 ? -8.199 -13.994 -1.002 1.00 90.69 97 PRO A C 1
ATOM 722 O O . PRO A 1 97 ? -7.678 -14.773 -1.803 1.00 90.69 97 PRO A O 1
ATOM 725 N N . ILE A 1 98 ? -7.508 -13.298 -0.101 1.00 92.56 98 ILE A N 1
ATOM 726 C CA . ILE A 1 98 ? -6.100 -13.552 0.218 1.00 92.56 98 ILE A CA 1
ATOM 727 C C . ILE A 1 98 ? -6.078 -14.616 1.320 1.00 92.56 98 ILE A C 1
ATOM 729 O O . ILE A 1 98 ? -6.854 -14.536 2.272 1.00 92.56 98 ILE A O 1
ATOM 733 N N . VAL A 1 99 ? -5.237 -15.633 1.160 1.00 91.69 99 VAL A N 1
ATOM 734 C CA . VAL A 1 99 ? -5.111 -16.757 2.096 1.00 91.69 99 VAL A CA 1
ATOM 735 C C . VAL A 1 99 ? -3.739 -16.684 2.747 1.00 91.69 99 VAL A C 1
ATOM 737 O O . VAL A 1 99 ? -2.776 -16.398 2.046 1.00 91.69 99 VAL A O 1
ATOM 740 N N . ASP A 1 100 ? -3.681 -16.971 4.047 1.00 91.75 100 ASP A N 1
ATOM 741 C CA . ASP A 1 100 ? -2.440 -17.060 4.825 1.00 91.75 100 ASP A CA 1
ATOM 742 C C . ASP A 1 100 ? -1.573 -18.220 4.316 1.00 91.75 100 ASP A C 1
ATOM 744 O O . ASP A 1 100 ? -1.922 -19.401 4.460 1.00 91.75 100 ASP A O 1
ATOM 748 N N . GLY A 1 101 ? -0.496 -17.866 3.624 1.00 90.38 101 GLY A N 1
ATOM 749 C CA . GLY A 1 101 ? 0.432 -18.774 2.976 1.00 90.38 101 GLY A CA 1
ATOM 750 C C . GLY A 1 101 ? 1.796 -18.811 3.658 1.00 90.38 101 GLY A C 1
ATOM 751 O O . GLY A 1 101 ? 1.996 -18.394 4.794 1.00 90.38 101 GLY A O 1
ATOM 752 N N . TYR A 1 102 ? 2.783 -19.368 2.955 1.00 89.62 102 TYR A N 1
ATOM 753 C CA . TYR A 1 102 ? 4.166 -19.273 3.411 1.00 89.62 102 TYR A CA 1
ATOM 754 C C . TYR A 1 102 ? 4.768 -17.935 2.968 1.00 89.62 102 TYR A C 1
ATOM 756 O O . TYR A 1 102 ? 4.945 -17.708 1.770 1.00 89.62 102 TYR A O 1
ATOM 764 N N . GLY A 1 103 ? 5.160 -17.101 3.932 1.00 88.75 103 GLY A N 1
ATOM 765 C CA . GLY A 1 103 ? 5.772 -15.795 3.677 1.00 88.75 103 GLY A CA 1
ATOM 766 C C . GLY A 1 103 ? 4.738 -14.671 3.596 1.00 88.75 103 GLY A C 1
ATOM 767 O O . GLY A 1 103 ? 3.700 -14.740 4.239 1.00 88.75 103 GLY A O 1
ATOM 768 N N . ALA A 1 104 ? 5.050 -13.608 2.852 1.00 90.06 104 ALA A N 1
ATOM 769 C CA . ALA A 1 104 ? 4.128 -12.491 2.650 1.00 90.06 104 ALA A CA 1
ATOM 770 C C . ALA A 1 104 ? 3.099 -12.807 1.551 1.00 90.06 104 ALA A C 1
ATOM 772 O O . ALA A 1 104 ? 3.480 -13.177 0.439 1.00 90.06 104 ALA A O 1
ATOM 773 N N . ASP A 1 105 ? 1.812 -12.593 1.840 1.00 92.56 105 ASP A N 1
ATOM 774 C CA . ASP A 1 105 ? 0.708 -12.911 0.915 1.00 92.56 105 ASP A CA 1
ATOM 775 C C . ASP A 1 105 ? 0.268 -11.734 0.033 1.00 92.56 105 ASP A C 1
ATOM 777 O O . ASP A 1 105 ? -0.436 -11.910 -0.963 1.00 92.56 105 ASP A O 1
ATOM 781 N N . PHE A 1 106 ? 0.678 -10.517 0.388 1.00 92.19 106 PHE A N 1
ATOM 782 C CA . PHE A 1 106 ? 0.451 -9.313 -0.401 1.00 92.19 106 PHE A CA 1
ATOM 783 C C . PHE A 1 106 ? 1.600 -8.321 -0.210 1.00 92.19 106 PHE A C 1
ATOM 785 O O . PHE A 1 106 ? 2.330 -8.366 0.779 1.00 92.19 106 PHE A O 1
ATOM 792 N N . ALA A 1 107 ? 1.747 -7.413 -1.172 1.00 91.94 107 ALA A N 1
ATOM 793 C CA . ALA A 1 107 ? 2.731 -6.340 -1.145 1.00 91.94 107 ALA A CA 1
ATOM 794 C C . ALA A 1 107 ? 2.033 -4.995 -1.365 1.00 91.94 107 ALA A C 1
ATOM 796 O O . ALA A 1 107 ? 1.101 -4.891 -2.167 1.00 91.94 107 ALA A O 1
ATOM 797 N N . VAL A 1 108 ? 2.500 -3.970 -0.657 1.00 90.94 108 VAL A N 1
ATOM 798 C CA . VAL A 1 108 ? 2.085 -2.578 -0.846 1.00 90.94 108 VAL A CA 1
ATOM 799 C C . VAL A 1 108 ? 3.259 -1.842 -1.471 1.00 90.94 108 VAL A C 1
ATOM 801 O O . VAL A 1 108 ? 4.368 -1.894 -0.948 1.00 90.94 108 VAL A O 1
ATOM 804 N N . PHE A 1 109 ? 3.017 -1.188 -2.602 1.00 89.44 109 PHE A N 1
ATOM 805 C CA . PHE A 1 109 ? 4.031 -0.418 -3.312 1.00 89.44 109 PHE A CA 1
ATOM 806 C C . PHE A 1 109 ? 3.822 1.065 -3.030 1.00 89.44 109 PHE A C 1
ATOM 808 O O . PHE A 1 109 ? 2.735 1.598 -3.264 1.00 89.44 109 PHE A O 1
ATOM 815 N N . GLU A 1 110 ? 4.865 1.718 -2.534 1.00 87.69 110 GLU A N 1
ATOM 816 C CA . GLU A 1 110 ? 4.917 3.168 -2.376 1.00 87.69 110 GLU A CA 1
ATOM 817 C C . GLU A 1 110 ? 5.450 3.853 -3.642 1.00 87.69 110 GLU A C 1
ATOM 819 O O . GLU A 1 110 ? 5.981 3.219 -4.557 1.00 87.69 110 GLU A O 1
ATOM 824 N N . ASN A 1 111 ? 5.322 5.177 -3.684 1.00 88.25 111 ASN A N 1
ATOM 825 C CA . ASN A 1 111 ? 5.899 6.002 -4.737 1.00 88.25 111 ASN A CA 1
ATOM 826 C C . ASN A 1 111 ? 7.281 6.523 -4.312 1.00 88.25 111 ASN A C 1
ATOM 828 O O . ASN A 1 111 ? 7.440 7.704 -3.996 1.00 88.25 111 ASN A O 1
ATOM 832 N N . ALA A 1 112 ? 8.264 5.626 -4.277 1.00 84.00 112 ALA A N 1
ATOM 833 C CA . ALA A 1 112 ? 9.618 5.945 -3.840 1.00 84.00 112 ALA A CA 1
ATOM 834 C C . ALA A 1 112 ? 10.381 6.819 -4.852 1.00 84.00 112 ALA A C 1
ATOM 836 O O . ALA A 1 112 ? 10.273 6.645 -6.068 1.00 84.00 112 ALA A O 1
ATOM 837 N N . PHE A 1 113 ? 11.224 7.722 -4.341 1.00 82.38 113 PHE A N 1
ATOM 838 C CA . PHE A 1 113 ? 12.179 8.501 -5.149 1.00 82.38 113 PHE A CA 1
ATOM 839 C C . PHE A 1 113 ? 13.616 7.962 -5.068 1.00 82.38 113 PHE A C 1
ATOM 841 O O . PHE A 1 113 ? 14.457 8.339 -5.884 1.00 82.38 113 PHE A O 1
ATOM 848 N N . ALA A 1 114 ? 13.894 7.102 -4.087 1.00 84.62 114 ALA A N 1
ATOM 849 C CA . ALA A 1 114 ? 15.172 6.436 -3.855 1.00 84.62 114 ALA A CA 1
ATOM 850 C C . ALA A 1 114 ? 14.938 5.119 -3.082 1.00 84.62 114 ALA A C 1
ATOM 852 O O . ALA A 1 114 ? 13.922 5.026 -2.392 1.00 84.62 114 ALA A O 1
ATOM 853 N N . PRO A 1 115 ? 15.842 4.122 -3.160 1.00 82.38 115 PRO A N 1
ATOM 854 C CA . PRO A 1 115 ? 15.697 2.839 -2.454 1.00 82.38 115 PRO A CA 1
ATOM 855 C C . PRO A 1 115 ? 15.535 2.939 -0.929 1.00 82.38 115 PRO A C 1
ATOM 857 O O . PRO A 1 115 ? 14.960 2.050 -0.312 1.00 82.38 115 PRO A O 1
ATOM 860 N N . GLU A 1 116 ? 16.074 3.994 -0.327 1.00 82.19 116 GLU A N 1
ATOM 861 C CA . GLU A 1 116 ? 16.048 4.285 1.109 1.00 82.19 116 GLU A CA 1
ATOM 862 C C . GLU A 1 116 ? 14.881 5.186 1.545 1.00 82.19 116 GLU A C 1
ATOM 864 O O . GLU A 1 116 ? 14.756 5.505 2.728 1.00 82.19 116 GLU A O 1
ATOM 869 N N . PHE A 1 117 ? 14.047 5.638 0.605 1.00 85.62 117 PHE A N 1
ATOM 870 C CA . PHE A 1 117 ? 12.840 6.387 0.939 1.00 85.62 117 PHE A CA 1
ATOM 871 C C . PHE A 1 117 ? 11.844 5.469 1.660 1.00 85.62 117 PHE A C 1
ATOM 873 O O . PHE A 1 117 ? 11.745 4.293 1.331 1.00 85.62 117 PHE A O 1
ATOM 880 N N . LEU A 1 118 ? 11.143 6.004 2.663 1.00 85.81 118 LEU A N 1
ATOM 881 C CA . LEU A 1 118 ? 10.131 5.274 3.423 1.00 85.81 118 LEU A CA 1
ATOM 882 C C . LEU A 1 118 ? 8.895 6.158 3.614 1.00 85.81 118 LEU A C 1
ATOM 884 O O . LEU A 1 118 ? 8.949 7.163 4.329 1.00 85.81 118 LEU A O 1
ATOM 888 N N . GLU A 1 119 ? 7.769 5.759 3.029 1.00 86.06 119 GLU A N 1
ATOM 889 C CA . GLU A 1 119 ? 6.439 6.276 3.347 1.00 86.06 119 GLU A CA 1
ATOM 890 C C . GLU A 1 119 ? 5.698 5.245 4.206 1.00 86.06 119 GLU A C 1
ATOM 892 O O . GLU A 1 119 ? 5.209 4.216 3.743 1.00 86.06 119 GLU A O 1
ATOM 897 N N . LEU A 1 120 ? 5.646 5.506 5.512 1.00 89.88 120 LEU A N 1
ATOM 898 C CA . LEU A 1 120 ? 5.139 4.533 6.474 1.00 89.88 120 LEU A CA 1
ATOM 899 C C . LEU A 1 120 ? 3.615 4.599 6.603 1.00 89.88 120 LEU A C 1
ATOM 901 O O . LEU A 1 120 ? 3.026 5.671 6.742 1.00 89.88 120 LEU A O 1
ATOM 905 N N . ALA A 1 121 ? 2.991 3.424 6.666 1.00 92.75 121 ALA A N 1
ATOM 906 C CA . ALA A 1 121 ? 1.572 3.259 6.949 1.00 92.75 121 ALA A CA 1
ATOM 907 C C . ALA A 1 121 ? 1.336 2.055 7.869 1.00 92.75 121 ALA A C 1
ATOM 909 O O . ALA A 1 121 ? 2.131 1.114 7.920 1.00 92.75 121 ALA A O 1
ATOM 910 N N . PHE A 1 122 ? 0.211 2.065 8.583 1.00 95.56 122 PHE A N 1
ATOM 911 C CA . PHE A 1 122 ? -0.292 0.855 9.225 1.00 95.56 122 PHE A CA 1
ATOM 912 C C . PHE A 1 122 ? -1.033 -0.001 8.202 1.00 95.56 122 PHE A C 1
ATOM 914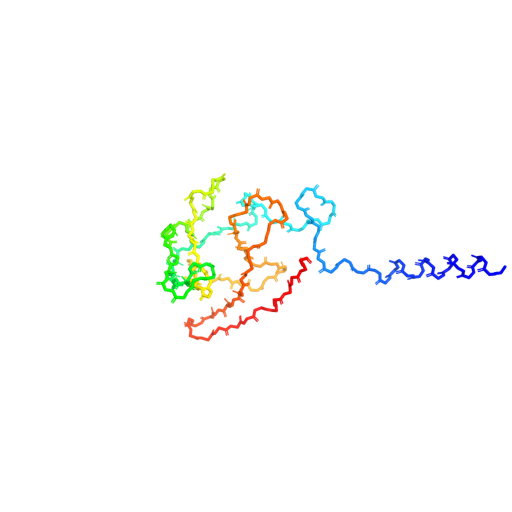 O O . PHE A 1 122 ? -1.771 0.519 7.368 1.00 95.56 122 PHE A O 1
ATOM 921 N N . VAL A 1 123 ? -0.860 -1.317 8.305 1.00 95.25 123 VAL A N 1
ATOM 922 C CA . VAL A 1 123 ? -1.545 -2.294 7.459 1.00 95.25 123 VAL A CA 1
ATOM 923 C C . VAL A 1 123 ? -2.452 -3.150 8.327 1.00 95.25 123 VAL A C 1
ATOM 925 O O . VAL A 1 123 ? -2.022 -3.714 9.338 1.00 95.25 123 VAL A O 1
ATOM 928 N N . GLU A 1 124 ? -3.711 -3.245 7.919 1.00 96.88 124 GLU A N 1
ATOM 929 C CA . GLU A 1 124 ? -4.741 -4.014 8.607 1.00 96.88 124 GLU A CA 1
ATOM 930 C C . GLU A 1 124 ? -5.511 -4.864 7.594 1.00 96.88 124 GLU A C 1
ATOM 932 O O . GLU A 1 124 ? -5.722 -4.446 6.455 1.00 96.88 124 GLU A O 1
ATOM 937 N N . VAL A 1 125 ? -5.935 -6.059 8.006 1.00 96.19 125 VAL A N 1
ATOM 938 C CA . VAL A 1 125 ? -6.700 -6.996 7.168 1.00 96.19 125 VAL A CA 1
ATOM 939 C C . VAL A 1 125 ? -8.039 -7.335 7.805 1.00 96.19 125 VAL A C 1
ATOM 941 O O . VAL A 1 125 ? -8.168 -7.368 9.028 1.00 96.19 125 VAL A O 1
ATOM 944 N N . SER A 1 126 ? -9.037 -7.600 6.966 1.00 96.31 126 SER A N 1
ATOM 945 C CA . SER A 1 126 ? -10.392 -7.957 7.383 1.00 96.31 126 SER A CA 1
ATOM 946 C C . SER A 1 126 ? -10.959 -9.059 6.493 1.00 96.31 126 SER A C 1
ATOM 948 O O . SER A 1 126 ? -10.729 -9.067 5.284 1.00 96.31 126 SER A O 1
ATOM 950 N N . SER A 1 127 ? -11.719 -9.976 7.092 1.00 94.88 127 SER A N 1
ATOM 951 C CA . SER A 1 127 ? -12.451 -11.040 6.393 1.00 94.88 127 SER A CA 1
ATOM 952 C C . SER A 1 127 ? -13.945 -10.742 6.219 1.00 94.88 127 SER A C 1
ATOM 954 O O . SER A 1 127 ? -14.601 -11.394 5.410 1.00 94.88 127 SER A O 1
ATOM 956 N N . ASP A 1 128 ? -14.486 -9.762 6.950 1.00 94.56 128 ASP A N 1
ATOM 957 C CA . ASP A 1 128 ? -15.907 -9.388 6.946 1.00 94.56 128 ASP A CA 1
ATOM 958 C C . ASP A 1 128 ? -16.157 -7.921 6.551 1.00 94.56 128 ASP A C 1
ATOM 960 O O . ASP A 1 128 ? -17.307 -7.498 6.431 1.00 94.56 128 ASP A O 1
ATOM 964 N N . GLY A 1 129 ? -15.093 -7.143 6.333 1.00 92.81 129 GLY A N 1
ATOM 965 C CA . GLY A 1 129 ? -15.157 -5.722 5.997 1.00 92.81 129 GLY A CA 1
ATOM 966 C C . GLY A 1 129 ? -15.545 -4.815 7.168 1.00 92.81 129 GLY A C 1
ATOM 967 O O . GLY A 1 129 ? -15.745 -3.621 6.956 1.00 92.81 129 GLY A O 1
ATOM 968 N N . VAL A 1 130 ? -15.662 -5.356 8.384 1.00 95.50 130 VAL A N 1
ATOM 969 C CA . VAL A 1 130 ? -16.083 -4.628 9.591 1.00 95.50 130 VAL A CA 1
ATOM 970 C C . VAL A 1 130 ? -15.006 -4.694 10.670 1.00 95.50 130 VAL A C 1
ATOM 972 O O . VAL A 1 130 ? -14.677 -3.676 11.276 1.00 95.50 130 VAL A O 1
ATOM 975 N N . ASN A 1 131 ? -14.431 -5.873 10.902 1.00 97.56 131 ASN A N 1
ATOM 976 C CA . ASN A 1 131 ? -13.392 -6.108 11.895 1.00 97.56 131 ASN A CA 1
ATOM 977 C C . ASN A 1 131 ? -12.022 -6.163 11.214 1.00 97.56 131 ASN A C 1
ATOM 979 O O . ASN A 1 131 ? -11.791 -7.014 10.354 1.00 97.56 131 ASN A O 1
ATOM 983 N N . PHE A 1 132 ? -11.116 -5.272 11.615 1.00 97.44 132 PHE A N 1
ATOM 984 C CA . PHE A 1 132 ? -9.767 -5.160 11.060 1.00 97.44 132 PHE A CA 1
ATOM 985 C C . PHE A 1 132 ? -8.712 -5.555 12.093 1.00 97.44 132 PHE A C 1
ATOM 987 O O . PHE A 1 132 ? -8.792 -5.178 13.263 1.00 97.44 132 PHE A O 1
ATOM 994 N N . PHE A 1 133 ? -7.707 -6.306 11.646 1.00 96.69 133 PHE A N 1
ATOM 995 C CA . PHE A 1 133 ? -6.597 -6.781 12.465 1.00 96.69 133 PHE A CA 1
ATOM 996 C C . PHE A 1 133 ? -5.288 -6.217 11.927 1.00 96.69 133 PHE A C 1
ATOM 998 O O . PHE A 1 133 ? -4.943 -6.429 10.764 1.00 96.69 133 PHE A O 1
ATOM 1005 N N . ARG A 1 134 ? -4.567 -5.485 12.777 1.00 96.25 134 ARG A N 1
ATOM 1006 C CA . ARG A 1 134 ? -3.326 -4.797 12.421 1.00 96.25 134 ARG A CA 1
ATOM 1007 C C . ARG A 1 134 ? -2.115 -5.720 12.493 1.00 96.25 134 ARG A C 1
ATOM 1009 O O . ARG A 1 134 ? -1.907 -6.385 13.508 1.00 96.25 134 ARG A O 1
ATOM 1016 N N . PHE A 1 135 ? -1.275 -5.683 11.462 1.00 92.69 135 PHE A N 1
ATOM 1017 C CA . PHE A 1 135 ? 0.054 -6.290 11.518 1.00 92.69 135 PHE A CA 1
ATOM 1018 C C . PHE A 1 135 ? 0.985 -5.490 12.441 1.00 92.69 135 PHE A C 1
ATOM 1020 O O . PHE A 1 135 ? 0.898 -4.259 12.477 1.00 92.69 135 PHE A O 1
ATOM 1027 N N . PRO A 1 136 ? 1.915 -6.140 13.164 1.00 92.19 136 PRO A N 1
ATOM 1028 C CA . PRO A 1 136 ? 2.970 -5.427 13.873 1.00 92.19 136 PRO A CA 1
ATOM 1029 C C . PRO A 1 136 ? 3.709 -4.470 12.928 1.00 92.19 136 PRO A C 1
ATOM 1031 O O . PRO A 1 136 ? 4.227 -4.890 11.898 1.00 92.19 136 PRO A O 1
ATOM 1034 N N . ALA A 1 137 ? 3.755 -3.187 13.282 1.00 91.31 137 ALA A N 1
ATOM 1035 C CA . ALA A 1 137 ? 4.448 -2.172 12.499 1.00 91.31 137 ALA A CA 1
ATOM 1036 C C . ALA A 1 137 ? 5.804 -1.876 13.144 1.00 91.31 137 ALA A C 1
ATOM 1038 O O . ALA A 1 137 ? 5.868 -1.297 14.230 1.00 91.31 137 ALA A O 1
ATOM 1039 N N . ILE A 1 138 ? 6.876 -2.304 12.480 1.00 88.31 138 ILE A N 1
ATOM 1040 C CA . ILE A 1 138 ? 8.260 -2.045 12.873 1.00 88.31 138 ILE A CA 1
ATOM 1041 C C . ILE A 1 138 ? 8.991 -1.387 11.705 1.00 88.31 138 ILE A C 1
ATOM 1043 O O . ILE A 1 138 ? 8.896 -1.840 10.570 1.00 88.31 138 ILE A O 1
ATOM 1047 N N . SER A 1 139 ? 9.721 -0.313 11.982 1.00 83.75 139 SER A N 1
ATOM 1048 C CA . SER A 1 139 ? 10.551 0.385 11.001 1.00 83.75 139 SER A CA 1
ATOM 1049 C C . SER A 1 139 ? 11.835 0.860 11.668 1.00 83.75 139 SER A C 1
ATOM 1051 O O . SER A 1 139 ? 11.826 1.201 12.854 1.00 83.75 139 SER A O 1
ATOM 1053 N N . TYR A 1 140 ? 12.924 0.921 10.908 1.00 76.06 140 TYR A N 1
ATOM 1054 C CA . TYR A 1 140 ? 14.172 1.555 11.322 1.00 76.06 140 TYR A CA 1
ATOM 1055 C C . TYR A 1 140 ? 14.495 2.674 10.342 1.00 76.06 140 TYR A C 1
ATOM 1057 O O . TYR A 1 140 ? 14.551 2.435 9.138 1.00 76.06 140 TYR A O 1
ATOM 1065 N N . ILE A 1 141 ? 14.639 3.881 10.884 1.00 62.06 141 ILE A N 1
ATOM 1066 C CA . ILE A 1 141 ? 14.969 5.112 10.161 1.00 62.06 141 ILE A CA 1
ATOM 1067 C C . ILE A 1 141 ? 16.406 5.481 10.517 1.00 62.06 141 ILE A C 1
ATOM 1069 O O . ILE A 1 141 ? 16.733 5.407 11.726 1.00 62.06 141 ILE A O 1
#

Radius of gyration: 20.1 Å; chains: 1; bounding box: 62×42×41 Å

Secondary structure (DSSP, 8-state):
-HHHHHHHHHHHHHTT----SPPPTTSTT--PPPTT-TT------EEEEE--B-TT-SS-B---S-GGGGSSSPPSSTTS-----BT-EEEEE-SS-----SS-S-------SSTT-------EE-SSSS--EEPP-----

Organism: NCBI:txid2840880